Protein AF-A0AAD0S475-F1 (afdb_monomer_lite)

pLDDT: mean 84.16, std 10.78, range [46.81, 97.31]

Organism: NCBI:txid570156

Secondary structure (DSSP, 8-state):
-THHHHHHHHHHHHHHHHHHHHHHHHHHHHHHHHBPPPEEEEPPHHHHHHHHHH-EEEEEE--TT-GGG---STT---EEEEETT--TTSSEESEEE-GGGTTS-PPPEEEEEETTEEEEE-TT-BTTT--HHHHHHHHHHHHHH---S-EESSHHHHHHHHHHHHHHHTT--

Structure (mmCIF, N/CA/C/O backbone):
data_AF-A0AAD0S475-F1
#
_entry.id   AF-A0AAD0S475-F1
#
loop_
_atom_site.group_PDB
_atom_site.id
_atom_site.type_symbol
_atom_site.label_atom_id
_atom_site.label_alt_id
_atom_site.label_comp_id
_atom_site.label_asym_id
_atom_site.label_entity_id
_atom_site.label_seq_id
_atom_site.pdbx_PDB_ins_code
_atom_site.Cartn_x
_atom_site.Cartn_y
_atom_site.Cartn_z
_atom_site.occupancy
_atom_site.B_iso_or_equiv
_atom_site.auth_seq_id
_atom_site.auth_comp_id
_atom_site.auth_asym_id
_atom_site.auth_atom_id
_atom_site.pdbx_PDB_model_num
ATOM 1 N N . MET A 1 1 ? 48.452 -32.441 -26.394 1.00 52.75 1 MET A N 1
ATOM 2 C CA . MET A 1 1 ? 47.856 -31.214 -26.979 1.00 52.75 1 MET A CA 1
ATOM 3 C C . MET A 1 1 ? 46.446 -30.938 -26.428 1.00 52.75 1 MET A C 1
ATOM 5 O O . MET A 1 1 ? 46.018 -29.792 -26.460 1.00 52.75 1 MET A O 1
ATOM 9 N N . GLU A 1 2 ? 45.776 -31.931 -25.825 1.00 55.22 2 GLU A N 1
ATOM 10 C CA . GLU A 1 2 ? 44.421 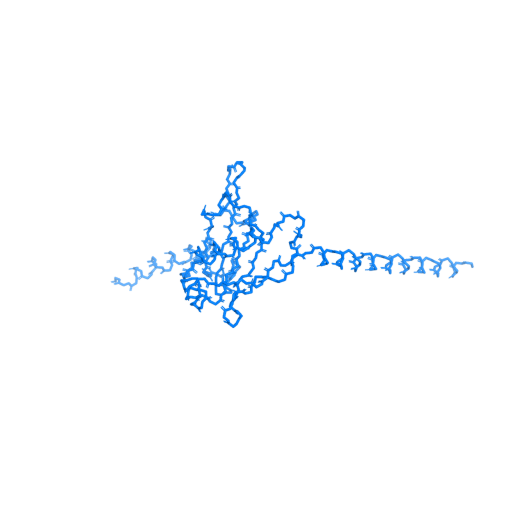-31.828 -25.240 1.00 55.22 2 GLU A CA 1
ATOM 11 C C . GLU A 1 2 ? 44.323 -30.984 -23.956 1.00 55.22 2 GLU A C 1
ATOM 13 O O . GLU A 1 2 ? 43.391 -30.195 -23.824 1.00 55.22 2 GLU A O 1
ATOM 18 N N . LEU A 1 3 ? 45.330 -31.023 -23.070 1.00 56.44 3 LEU A N 1
ATOM 19 C CA . LEU A 1 3 ? 45.338 -30.259 -21.805 1.00 56.44 3 LEU A CA 1
ATOM 20 C C . LEU A 1 3 ? 45.213 -28.729 -21.997 1.00 56.44 3 LEU A C 1
ATOM 22 O O . LEU A 1 3 ? 44.750 -28.004 -21.118 1.00 56.44 3 LEU A O 1
ATOM 26 N N . ASN A 1 4 ? 45.648 -28.224 -23.156 1.00 65.62 4 ASN A N 1
ATOM 27 C CA . ASN A 1 4 ? 45.566 -26.806 -23.513 1.00 65.62 4 ASN A CA 1
ATOM 28 C C . ASN A 1 4 ? 44.168 -26.426 -24.039 1.00 65.62 4 ASN A C 1
ATOM 30 O O . ASN A 1 4 ? 43.767 -25.271 -23.940 1.00 65.62 4 ASN A O 1
ATOM 34 N N . SER A 1 5 ? 43.421 -27.390 -24.585 1.00 68.94 5 SER A N 1
ATOM 35 C CA . SER A 1 5 ? 42.055 -27.189 -25.076 1.00 68.94 5 SER A CA 1
ATOM 36 C C . SER A 1 5 ? 41.062 -27.103 -23.916 1.00 68.94 5 SER A C 1
ATOM 38 O O . SER A 1 5 ? 40.275 -26.163 -23.848 1.00 68.94 5 SER A O 1
ATOM 40 N N . GLU A 1 6 ? 41.171 -28.008 -22.939 1.00 75.75 6 GLU A N 1
ATOM 41 C CA . GLU A 1 6 ? 40.316 -28.002 -21.743 1.00 75.75 6 GLU A CA 1
ATOM 42 C C . GLU A 1 6 ? 40.542 -26.763 -20.874 1.00 75.75 6 GLU A C 1
ATOM 44 O O . GLU A 1 6 ? 39.581 -26.122 -20.450 1.00 75.75 6 GLU A O 1
ATOM 49 N N . ARG A 1 7 ? 41.804 -26.346 -20.680 1.00 77.19 7 ARG A N 1
ATOM 50 C CA . ARG A 1 7 ? 42.105 -25.085 -19.984 1.00 77.19 7 ARG A CA 1
ATOM 51 C C . ARG A 1 7 ? 41.492 -23.884 -20.697 1.00 77.19 7 ARG A C 1
ATOM 53 O O . ARG A 1 7 ? 40.881 -23.061 -20.032 1.00 77.19 7 ARG A O 1
ATOM 60 N N . LYS A 1 8 ? 41.594 -23.791 -22.029 1.00 80.62 8 LYS A N 1
ATOM 61 C CA . LYS A 1 8 ? 40.969 -22.701 -22.800 1.00 80.62 8 LYS A CA 1
ATOM 62 C C . LYS A 1 8 ? 39.446 -22.699 -22.672 1.00 80.62 8 LYS A C 1
ATOM 64 O O . LYS A 1 8 ? 38.869 -21.625 -22.531 1.00 80.62 8 LYS A O 1
ATOM 69 N N . LEU A 1 9 ? 38.815 -23.874 -22.686 1.00 83.31 9 LEU A N 1
ATOM 70 C CA . LEU A 1 9 ? 37.369 -24.020 -22.521 1.00 83.31 9 LEU A CA 1
ATOM 71 C C . LEU A 1 9 ? 36.910 -23.553 -21.133 1.00 83.31 9 LEU A C 1
ATOM 73 O O . LEU A 1 9 ? 35.957 -22.784 -21.032 1.00 83.31 9 LEU A O 1
ATOM 77 N N . ILE A 1 10 ? 37.620 -23.955 -20.074 1.00 85.06 10 ILE A N 1
ATOM 78 C CA . ILE A 1 10 ? 37.334 -23.527 -18.698 1.00 85.06 10 ILE A CA 1
ATOM 79 C C . ILE A 1 10 ? 37.503 -22.011 -18.564 1.00 85.06 10 ILE A C 1
ATOM 81 O O . ILE A 1 10 ? 36.635 -21.362 -17.988 1.00 85.06 10 ILE A O 1
ATOM 85 N N . THR A 1 11 ? 38.561 -21.422 -19.132 1.00 84.69 11 THR A N 1
ATOM 86 C CA . THR A 1 11 ? 38.767 -19.964 -19.096 1.00 84.69 11 THR A CA 1
ATOM 87 C C . THR A 1 11 ? 37.677 -19.206 -19.857 1.00 84.69 11 THR A C 1
ATOM 89 O O . THR A 1 11 ? 37.246 -18.148 -19.415 1.00 84.69 11 THR A O 1
ATOM 92 N N . LEU A 1 12 ? 37.196 -19.737 -20.985 1.00 86.25 12 LEU A N 1
ATOM 93 C CA . LEU A 1 12 ? 36.075 -19.156 -21.734 1.00 86.25 12 LEU A CA 1
ATOM 94 C C . LEU A 1 12 ? 34.761 -19.226 -20.945 1.00 86.25 12 LEU A C 1
ATOM 96 O O . LEU A 1 12 ? 34.032 -18.238 -20.883 1.00 86.25 12 LEU A O 1
ATOM 100 N N . LEU A 1 13 ? 34.480 -20.365 -20.306 1.00 87.06 13 LEU A N 1
ATOM 101 C CA . LEU A 1 13 ? 33.292 -20.555 -19.470 1.00 87.06 13 LEU A CA 1
ATOM 102 C C . LEU A 1 13 ? 33.301 -19.644 -18.240 1.00 87.06 13 LEU A C 1
ATOM 104 O O . LEU A 1 13 ? 32.274 -19.052 -17.911 1.00 87.06 13 LEU A O 1
ATOM 108 N N . THR A 1 14 ? 34.449 -19.483 -17.578 1.00 85.69 14 THR A N 1
ATOM 109 C CA . THR A 1 14 ? 34.566 -18.563 -16.439 1.00 85.69 14 THR A CA 1
ATOM 110 C C . THR A 1 14 ? 34.420 -17.109 -16.875 1.00 85.69 14 THR A C 1
ATOM 112 O O . THR A 1 14 ? 33.717 -16.357 -16.205 1.00 85.69 14 THR A O 1
ATOM 115 N N . LEU A 1 15 ? 34.978 -16.712 -18.025 1.00 88.81 15 LEU A N 1
ATOM 116 C CA . LEU A 1 15 ? 34.784 -15.365 -18.574 1.00 88.81 15 LEU A CA 1
ATOM 117 C C . LEU A 1 15 ? 33.303 -15.085 -18.894 1.00 88.81 15 LEU A C 1
ATOM 119 O O . LEU A 1 15 ? 32.792 -14.002 -18.603 1.00 88.81 15 LEU A O 1
ATOM 123 N N . LEU A 1 16 ? 32.596 -16.071 -19.454 1.00 89.38 16 LEU A N 1
ATOM 124 C CA . LEU A 1 16 ? 31.163 -15.981 -19.744 1.00 89.38 16 LEU A CA 1
ATOM 125 C C . LEU A 1 16 ? 30.334 -15.825 -18.456 1.00 89.38 16 LEU A C 1
ATOM 127 O O . LEU A 1 16 ? 29.459 -14.968 -18.371 1.00 89.38 16 LEU A O 1
ATOM 131 N N . LEU A 1 17 ? 30.635 -16.612 -17.421 1.00 88.19 17 LEU A N 1
ATOM 132 C CA . LEU A 1 17 ? 29.965 -16.514 -16.120 1.00 88.19 17 LEU A CA 1
ATOM 133 C C . LEU A 1 17 ? 30.196 -15.157 -15.450 1.00 88.19 17 LEU A C 1
ATOM 135 O O . LEU A 1 17 ? 29.255 -14.555 -14.933 1.00 88.19 17 LEU A O 1
ATOM 139 N N . VAL A 1 18 ? 31.430 -14.649 -15.490 1.00 88.31 18 VAL A N 1
ATOM 140 C CA . VAL A 1 18 ? 31.771 -13.338 -14.922 1.00 88.31 18 VAL A CA 1
ATOM 141 C C . VAL A 1 18 ? 31.052 -12.218 -15.673 1.00 88.31 18 VAL A C 1
ATOM 143 O O . VAL A 1 18 ? 30.484 -11.331 -15.042 1.00 88.31 18 VAL A O 1
ATOM 146 N N . THR A 1 19 ? 31.012 -12.263 -17.005 1.00 86.38 19 THR A N 1
ATOM 147 C CA . THR A 1 19 ? 30.302 -11.247 -17.802 1.00 86.38 19 THR A CA 1
ATOM 148 C C . THR A 1 19 ? 28.792 -11.262 -17.556 1.00 86.38 19 THR A C 1
ATOM 150 O O . THR A 1 19 ? 28.204 -10.192 -17.402 1.00 86.38 19 THR A O 1
ATOM 153 N N . LEU A 1 20 ? 28.172 -12.440 -17.419 1.00 86.75 20 LEU A N 1
ATOM 154 C CA . LEU A 1 20 ? 26.759 -12.577 -17.041 1.00 86.75 20 LEU A CA 1
ATOM 155 C C . LEU A 1 20 ? 26.468 -11.999 -15.648 1.00 86.75 20 LEU A C 1
ATOM 157 O O . LEU A 1 20 ? 25.492 -11.268 -15.479 1.00 86.75 20 LEU A O 1
ATOM 161 N N . LEU A 1 21 ? 27.329 -12.272 -14.664 1.00 87.38 21 LEU A N 1
ATOM 162 C CA . LEU A 1 21 ? 27.217 -11.709 -13.314 1.00 87.38 21 LEU A CA 1
ATOM 163 C C . LEU A 1 21 ? 27.313 -10.181 -13.326 1.00 87.38 21 LEU A C 1
ATOM 165 O O . LEU A 1 21 ? 26.473 -9.504 -12.736 1.00 87.38 21 LEU A O 1
ATOM 169 N N . VAL A 1 22 ? 28.304 -9.630 -14.029 1.00 85.50 22 VAL A N 1
ATOM 170 C CA . VAL A 1 22 ? 28.499 -8.177 -14.128 1.00 85.50 22 VAL A CA 1
ATOM 171 C C . VAL A 1 22 ? 27.319 -7.513 -14.840 1.00 85.50 22 VAL A C 1
ATOM 173 O O . VAL A 1 22 ? 26.823 -6.494 -14.363 1.00 85.50 22 VAL A O 1
ATOM 176 N N . ALA A 1 23 ? 26.816 -8.099 -15.930 1.00 79.88 23 ALA A N 1
ATOM 177 C CA . ALA A 1 23 ? 25.633 -7.597 -16.628 1.00 79.88 23 ALA A CA 1
ATOM 178 C C . ALA A 1 23 ? 24.384 -7.610 -15.729 1.00 79.88 23 ALA A C 1
ATOM 180 O O . ALA A 1 23 ? 23.636 -6.632 -15.707 1.00 79.88 23 ALA A O 1
ATOM 181 N N . GLY A 1 24 ? 24.195 -8.672 -14.939 1.00 76.44 24 GLY A N 1
ATOM 182 C CA . GLY A 1 24 ? 23.111 -8.766 -13.960 1.00 76.44 24 GLY A CA 1
ATOM 183 C C . GLY A 1 24 ? 23.181 -7.673 -12.890 1.00 76.44 24 GLY A C 1
ATOM 184 O O . GLY A 1 24 ? 22.178 -7.016 -12.613 1.00 76.44 24 GLY A O 1
ATOM 185 N N . ILE A 1 25 ? 24.370 -7.416 -12.337 1.00 79.69 25 ILE A N 1
ATOM 186 C CA . ILE A 1 25 ? 24.581 -6.357 -11.336 1.00 79.69 25 ILE A CA 1
ATOM 187 C C . ILE A 1 25 ? 24.320 -4.975 -11.946 1.00 79.69 25 ILE A C 1
ATOM 189 O O . ILE A 1 25 ? 23.623 -4.161 -11.341 1.00 79.69 25 ILE A O 1
ATOM 193 N N . LEU A 1 26 ? 24.831 -4.704 -13.150 1.00 74.94 26 LEU A N 1
ATOM 194 C CA . LEU A 1 26 ? 24.631 -3.419 -13.827 1.00 74.94 26 LEU A CA 1
ATOM 195 C C . LEU A 1 26 ? 23.152 -3.155 -14.138 1.00 74.94 26 LEU A C 1
ATOM 197 O O . LEU A 1 26 ? 22.678 -2.043 -13.903 1.00 74.94 26 LEU A O 1
ATOM 201 N N . ALA A 1 27 ? 22.413 -4.168 -14.598 1.00 71.19 27 ALA A N 1
ATOM 202 C CA . ALA A 1 27 ? 20.974 -4.063 -14.835 1.00 71.19 27 ALA A CA 1
ATOM 203 C C . ALA A 1 27 ? 20.190 -3.830 -13.534 1.00 71.19 27 ALA A C 1
ATOM 205 O O . ALA A 1 27 ? 19.231 -3.057 -13.505 1.00 71.19 27 ALA A O 1
ATOM 206 N N . TRP A 1 28 ? 20.595 -4.462 -12.432 1.00 70.62 28 TRP A N 1
ATOM 207 C CA . TRP A 1 28 ? 19.968 -4.242 -11.130 1.00 70.62 28 TRP A CA 1
ATOM 208 C C . TRP A 1 28 ? 20.202 -2.811 -10.621 1.00 70.62 28 TRP A C 1
ATOM 210 O O . TRP A 1 28 ? 19.258 -2.124 -10.230 1.00 70.62 28 TRP A O 1
ATOM 220 N N . VAL A 1 29 ? 21.439 -2.312 -10.723 1.00 73.75 29 VAL A N 1
ATOM 221 C CA . VAL A 1 29 ? 21.801 -0.939 -10.337 1.00 73.75 29 VAL A CA 1
ATOM 222 C C . VAL A 1 29 ? 21.089 0.103 -11.203 1.00 73.75 29 VAL A C 1
ATOM 224 O O . VAL A 1 29 ? 20.648 1.128 -10.677 1.00 73.75 29 VAL A O 1
ATOM 227 N N . SER A 1 30 ? 20.948 -0.130 -12.513 1.00 69.94 30 SER A N 1
ATOM 228 C CA . SER A 1 30 ? 20.244 0.812 -13.391 1.00 69.94 30 SER A CA 1
ATOM 229 C C . SER A 1 30 ? 18.760 0.902 -13.046 1.00 69.94 30 SER A C 1
ATOM 231 O O . SER A 1 30 ? 18.225 2.006 -12.978 1.00 69.94 30 SER A O 1
ATOM 233 N N . ASN A 1 31 ? 18.113 -0.234 -12.766 1.00 69.69 31 ASN A N 1
ATOM 234 C CA . ASN A 1 31 ? 16.713 -0.264 -12.342 1.00 69.69 31 ASN A CA 1
ATOM 235 C C . ASN A 1 31 ? 16.511 0.456 -11.005 1.00 69.69 31 ASN A C 1
ATOM 237 O O . ASN A 1 31 ? 15.579 1.240 -10.876 1.00 69.69 31 ASN A O 1
ATOM 241 N N . TYR A 1 32 ? 17.420 0.267 -10.048 1.00 72.56 32 TYR A N 1
ATOM 242 C CA . TYR A 1 32 ? 17.340 0.950 -8.758 1.00 72.56 32 TYR A CA 1
ATOM 243 C C . TYR A 1 32 ? 17.574 2.467 -8.862 1.00 72.56 32 TYR A C 1
ATOM 245 O O . TYR A 1 32 ? 16.936 3.253 -8.175 1.00 72.56 32 TYR A O 1
ATOM 253 N N . ARG A 1 33 ? 18.468 2.932 -9.749 1.00 72.88 33 ARG A N 1
ATOM 254 C CA . ARG A 1 33 ? 18.628 4.381 -9.994 1.00 72.88 33 ARG A CA 1
ATOM 255 C C . ARG A 1 33 ? 17.416 4.999 -10.695 1.00 72.88 33 ARG A C 1
ATOM 257 O O . ARG A 1 33 ? 17.134 6.181 -10.485 1.00 72.88 33 ARG A O 1
ATOM 264 N N . GLY A 1 34 ? 16.747 4.220 -11.542 1.00 76.69 34 GLY A N 1
ATOM 265 C CA . GLY A 1 34 ? 15.533 4.622 -12.248 1.00 76.69 34 GLY A CA 1
ATOM 266 C C . GLY A 1 34 ? 14.279 4.622 -11.374 1.00 76.69 34 GLY A C 1
ATOM 267 O O . GLY A 1 34 ? 13.313 5.306 -11.719 1.00 76.69 34 GLY A O 1
ATOM 268 N N . SER A 1 35 ? 14.291 3.926 -10.232 1.00 82.38 35 SER A N 1
ATOM 269 C CA . SER A 1 35 ? 13.108 3.770 -9.391 1.00 82.38 35 SER A CA 1
ATOM 270 C C . SER A 1 35 ? 12.798 4.998 -8.539 1.00 82.38 35 SER A C 1
ATOM 272 O O . SER A 1 35 ? 13.682 5.777 -8.175 1.00 82.38 35 SER A O 1
ATOM 274 N N . ILE A 1 36 ? 11.516 5.200 -8.242 1.00 83.31 36 ILE A N 1
ATOM 275 C CA . ILE A 1 36 ? 11.011 6.283 -7.395 1.00 83.31 36 ILE A CA 1
ATOM 276 C C . ILE A 1 36 ? 11.680 6.171 -6.014 1.00 83.31 36 ILE A C 1
ATOM 278 O O . ILE A 1 36 ? 11.626 5.094 -5.419 1.00 83.31 36 ILE A O 1
ATOM 282 N N . PRO A 1 37 ? 12.346 7.237 -5.519 1.00 85.88 37 PRO A N 1
ATOM 283 C CA . PRO A 1 37 ? 12.943 7.198 -4.191 1.00 85.88 37 PRO A CA 1
ATOM 284 C C . PRO A 1 37 ? 11.836 7.168 -3.137 1.00 85.88 37 PRO A C 1
ATOM 286 O O . PRO A 1 37 ? 10.680 7.467 -3.440 1.00 85.88 37 PRO A O 1
ATOM 289 N N . ASP A 1 38 ? 12.195 6.889 -1.891 1.00 90.88 38 ASP A N 1
ATOM 290 C CA . ASP A 1 38 ? 11.243 7.046 -0.800 1.00 90.88 38 ASP A CA 1
ATOM 291 C C . ASP A 1 38 ? 10.783 8.509 -0.708 1.00 90.88 38 ASP A C 1
ATOM 293 O O . ASP A 1 38 ? 11.580 9.446 -0.834 1.00 90.88 38 ASP A O 1
ATOM 297 N N . ILE A 1 39 ? 9.474 8.700 -0.552 1.00 92.44 39 ILE A N 1
ATOM 298 C CA . ILE A 1 39 ? 8.838 10.019 -0.547 1.00 92.44 39 ILE A CA 1
ATOM 299 C C . ILE A 1 39 ? 8.243 10.280 0.825 1.00 92.44 39 ILE A C 1
ATOM 301 O O . ILE A 1 39 ? 7.456 9.486 1.337 1.00 92.44 39 ILE A O 1
ATOM 305 N N . GLU A 1 40 ? 8.554 11.449 1.367 1.00 94.44 40 GLU A N 1
ATOM 306 C CA . GLU A 1 40 ? 7.886 11.985 2.541 1.00 94.44 40 GLU A CA 1
ATOM 307 C C . GLU A 1 40 ? 6.631 12.775 2.146 1.00 94.44 40 GLU A C 1
ATOM 309 O O . GLU A 1 40 ? 6.602 13.541 1.173 1.00 94.44 40 GLU A O 1
ATOM 314 N N . MET A 1 41 ? 5.564 12.573 2.912 1.00 94.81 41 MET A N 1
ATOM 315 C CA . MET A 1 41 ? 4.256 13.168 2.683 1.00 94.81 41 MET A CA 1
ATOM 316 C C . MET A 1 41 ? 3.666 13.693 3.990 1.00 94.81 41 MET A C 1
ATOM 318 O O . MET A 1 41 ? 3.534 12.959 4.969 1.00 94.81 41 MET A O 1
ATOM 322 N N . SER A 1 42 ? 3.235 14.955 3.981 1.00 94.62 42 SER A N 1
ATOM 323 C CA . SER A 1 42 ? 2.407 15.504 5.055 1.00 94.62 42 SER A CA 1
ATOM 324 C C . SER A 1 42 ? 1.055 14.799 5.094 1.00 94.62 42 SER A C 1
ATOM 326 O O . SER A 1 42 ? 0.402 14.649 4.062 1.00 94.62 42 SER A O 1
ATOM 328 N N . LEU A 1 43 ? 0.629 14.406 6.290 1.00 92.94 43 LEU A N 1
ATOM 329 C CA . LEU A 1 43 ? -0.658 13.760 6.519 1.00 92.94 43 LEU A CA 1
ATOM 330 C C . LEU A 1 43 ? -1.680 14.775 7.018 1.00 92.94 43 LEU A C 1
ATOM 332 O O . LEU A 1 43 ? -1.379 15.623 7.860 1.00 92.94 43 LEU A O 1
ATOM 336 N N . THR A 1 44 ? -2.919 14.654 6.553 1.00 94.62 44 THR A N 1
ATOM 337 C CA . THR A 1 44 ? -4.044 15.294 7.241 1.00 94.62 44 THR A CA 1
ATOM 338 C C . THR A 1 44 ? -4.259 14.641 8.615 1.00 94.62 44 THR A C 1
ATOM 340 O O . THR A 1 44 ? -3.875 13.484 8.809 1.00 94.62 44 THR A O 1
ATOM 343 N N . PRO A 1 45 ? -4.917 15.316 9.579 1.00 94.31 45 PRO A N 1
ATOM 344 C CA . PRO A 1 45 ? -5.190 14.724 10.891 1.00 94.31 45 PRO A CA 1
ATOM 345 C C . PRO A 1 45 ? -5.925 13.377 10.810 1.00 94.31 45 PRO A C 1
ATOM 347 O O . PRO A 1 45 ? -5.569 12.440 11.517 1.00 94.31 45 PRO A O 1
ATOM 350 N N . VAL A 1 46 ? -6.886 13.260 9.886 1.00 94.81 46 VAL A N 1
ATOM 351 C CA . VAL A 1 46 ? -7.670 12.033 9.664 1.00 94.81 46 VAL A CA 1
ATOM 352 C C . VAL A 1 46 ? -6.802 10.902 9.106 1.00 94.81 46 VAL A C 1
ATOM 354 O O . VAL A 1 46 ? -6.916 9.756 9.536 1.00 94.81 46 VAL A O 1
ATOM 357 N N . GLU A 1 47 ? -5.916 11.199 8.153 1.00 95.19 47 GLU A N 1
ATOM 358 C CA . GLU A 1 47 ? -4.991 10.194 7.620 1.00 95.19 47 GLU A CA 1
ATOM 359 C C . GLU A 1 47 ? -3.962 9.774 8.664 1.00 95.19 47 GLU A C 1
ATOM 361 O O . GLU A 1 47 ? -3.646 8.591 8.749 1.00 95.19 47 GLU A O 1
ATOM 366 N N . LYS A 1 48 ? -3.471 10.717 9.477 1.00 94.69 48 LYS A N 1
ATOM 367 C CA . LYS A 1 48 ? -2.533 10.436 10.565 1.00 94.69 48 LYS A CA 1
ATOM 368 C C . LYS A 1 48 ? -3.156 9.513 11.601 1.00 94.69 48 LYS A C 1
ATOM 370 O O . LYS A 1 48 ? -2.537 8.513 11.953 1.00 94.69 48 LYS A O 1
ATOM 375 N N . GLU A 1 49 ? -4.366 9.815 12.060 1.00 94.88 49 GLU A N 1
ATOM 376 C CA . GLU A 1 49 ? -5.103 8.970 13.002 1.00 94.88 49 GLU A CA 1
ATOM 377 C C . GLU A 1 49 ? -5.281 7.557 12.438 1.00 94.88 49 GLU A C 1
ATOM 379 O O . GLU A 1 49 ? -4.849 6.578 13.049 1.00 94.88 49 GLU A O 1
ATOM 384 N N . LYS A 1 50 ? -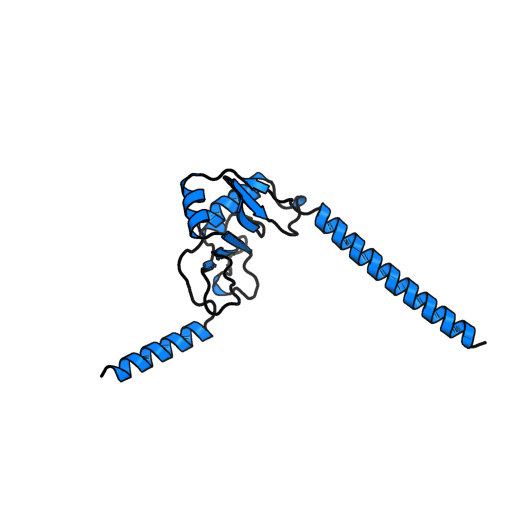5.807 7.454 11.213 1.00 94.75 50 LYS A N 1
ATOM 385 C CA . LYS A 1 50 ? -6.040 6.164 10.567 1.00 94.75 50 LYS A CA 1
ATOM 386 C C . LYS A 1 50 ? -4.751 5.375 10.342 1.00 94.75 50 LYS A C 1
ATOM 388 O O . LYS A 1 50 ? -4.720 4.175 10.604 1.00 94.75 50 LYS A O 1
ATOM 393 N N . LEU A 1 51 ? -3.693 6.019 9.848 1.00 94.75 51 LEU A N 1
ATOM 394 C CA . LEU A 1 51 ? -2.410 5.364 9.601 1.00 94.75 51 LEU A CA 1
ATOM 395 C C . LEU A 1 51 ? -1.736 4.942 10.912 1.00 94.75 51 LEU A C 1
ATOM 397 O O . LEU A 1 51 ? -1.094 3.898 10.940 1.00 94.75 51 LEU A O 1
ATOM 401 N N . SER A 1 52 ? -1.935 5.693 11.999 1.00 93.62 52 SER A N 1
ATOM 402 C CA . SER A 1 52 ? -1.464 5.322 13.340 1.00 93.62 52 SER A CA 1
ATOM 403 C C . SER A 1 52 ? -2.205 4.098 13.885 1.00 93.62 52 SER A C 1
ATOM 405 O O . SER A 1 52 ? -1.577 3.220 14.469 1.00 93.62 52 SER A O 1
ATOM 407 N N . GLU A 1 53 ? -3.517 3.993 13.648 1.00 93.69 53 GLU A N 1
ATOM 408 C CA . GLU A 1 53 ? -4.320 2.827 14.042 1.00 93.69 53 GLU A CA 1
ATOM 409 C C . GLU A 1 53 ? -3.892 1.560 13.286 1.00 93.69 53 GLU A C 1
ATOM 411 O O . GLU A 1 53 ? -3.726 0.487 13.871 1.00 93.69 53 GLU A O 1
ATOM 416 N N . ILE A 1 54 ? -3.711 1.664 11.965 1.00 94.19 54 ILE A N 1
ATOM 417 C CA . ILE A 1 54 ? -3.391 0.500 11.131 1.00 94.19 54 ILE A CA 1
ATOM 418 C C . ILE A 1 54 ? -1.888 0.221 11.037 1.00 94.19 54 ILE A C 1
ATOM 420 O O . ILE A 1 54 ? -1.525 -0.862 10.587 1.00 94.19 54 ILE A O 1
ATOM 424 N N . GLY A 1 55 ? -1.023 1.161 11.417 1.00 93.50 55 GLY A N 1
ATOM 425 C CA . GLY A 1 55 ? 0.442 1.112 11.336 1.00 93.50 55 GLY A CA 1
ATOM 426 C C . GLY A 1 55 ? 1.012 1.286 9.923 1.00 93.50 55 GLY A C 1
ATOM 427 O O . GLY A 1 55 ? 1.908 2.099 9.696 1.00 93.50 55 GLY A O 1
ATOM 428 N N . SER A 1 56 ? 0.510 0.518 8.956 1.00 96.38 56 SER A N 1
ATOM 429 C CA . SER A 1 56 ? 0.928 0.600 7.554 1.00 96.38 56 SER A CA 1
ATOM 430 C C . SER A 1 56 ? -0.186 0.196 6.595 1.00 96.38 56 SER A C 1
ATOM 432 O O . SER A 1 56 ? -1.109 -0.538 6.961 1.00 96.38 56 SER A O 1
ATOM 434 N N . VAL A 1 57 ? -0.068 0.639 5.345 1.00 97.00 57 VAL A N 1
ATOM 435 C CA . VAL A 1 57 ? -0.888 0.181 4.221 1.00 97.00 57 VAL A CA 1
ATOM 436 C C . VAL A 1 57 ? 0.003 -0.182 3.038 1.00 97.00 57 VAL A C 1
ATOM 438 O O . VAL A 1 57 ? 0.981 0.501 2.750 1.00 97.00 57 VAL A O 1
ATOM 441 N N . LYS A 1 58 ? -0.326 -1.270 2.348 1.00 96.19 58 LYS A N 1
ATOM 442 C CA . LYS A 1 58 ? 0.273 -1.669 1.076 1.00 96.19 58 LYS A CA 1
ATOM 443 C C . LYS A 1 58 ? -0.801 -1.625 0.001 1.00 96.19 58 LYS A C 1
ATOM 445 O O . LYS A 1 58 ? -1.872 -2.205 0.176 1.00 96.19 58 LYS A O 1
ATOM 450 N N . LEU A 1 59 ? -0.493 -0.963 -1.103 1.00 94.25 59 LEU A N 1
ATOM 451 C CA . LEU A 1 59 ? -1.298 -0.945 -2.312 1.00 94.25 59 LEU A CA 1
ATOM 452 C C . LEU A 1 59 ? -0.552 -1.717 -3.393 1.00 94.25 59 LEU A C 1
ATOM 454 O O . LEU A 1 59 ? 0.601 -1.408 -3.691 1.00 94.25 59 LEU A O 1
ATOM 458 N N . LYS A 1 60 ? -1.211 -2.710 -3.984 1.00 92.06 60 LYS A N 1
ATOM 459 C CA . LYS A 1 60 ? -0.669 -3.492 -5.096 1.00 92.06 60 LYS A CA 1
ATOM 460 C C . LYS A 1 60 ? -1.680 -3.594 -6.218 1.00 92.06 60 LYS A C 1
ATOM 462 O O . LYS A 1 60 ? -2.880 -3.692 -5.951 1.00 92.06 60 LYS A O 1
ATOM 467 N N . ARG A 1 61 ? -1.214 -3.617 -7.468 1.00 89.06 61 ARG A N 1
ATOM 468 C CA . ARG A 1 61 ? -2.089 -3.993 -8.585 1.00 89.06 61 ARG A CA 1
ATOM 469 C C . ARG A 1 61 ? -2.545 -5.436 -8.383 1.00 89.06 61 ARG A C 1
ATOM 471 O O . ARG A 1 61 ? -1.768 -6.286 -7.956 1.00 89.06 61 ARG A O 1
ATOM 478 N N . ALA A 1 62 ? -3.815 -5.704 -8.655 1.00 86.44 62 ALA A N 1
ATOM 479 C CA . ALA A 1 62 ? -4.359 -7.047 -8.571 1.00 86.44 62 ALA A CA 1
ATOM 480 C C . ALA A 1 62 ? -3.711 -7.908 -9.658 1.00 86.44 62 ALA A C 1
ATOM 482 O O . ALA A 1 62 ? -3.802 -7.602 -10.851 1.00 86.44 62 ALA A O 1
ATOM 483 N N . GLY A 1 63 ? -3.041 -8.973 -9.231 1.00 75.31 63 GLY A N 1
ATOM 484 C CA . GLY A 1 63 ? -2.420 -9.923 -10.137 1.00 75.31 63 GLY A CA 1
ATOM 485 C C . GLY A 1 63 ? -3.421 -10.934 -10.688 1.00 75.31 63 GLY A C 1
ATOM 486 O O . GLY A 1 63 ? -4.603 -10.952 -10.345 1.00 75.31 63 GLY A O 1
ATOM 487 N N . PHE A 1 64 ? -2.920 -11.857 -11.509 1.00 66.12 64 PHE A N 1
ATOM 488 C CA . PHE A 1 64 ? -3.714 -12.974 -12.031 1.00 66.12 64 PHE A CA 1
ATOM 489 C C . PHE A 1 64 ? -4.357 -13.828 -10.922 1.00 66.12 64 PHE A C 1
ATOM 491 O O . PHE A 1 64 ? -5.467 -14.323 -11.095 1.00 66.12 64 PHE A O 1
ATOM 498 N N . PHE A 1 65 ? -3.676 -13.965 -9.781 1.00 65.12 65 PHE A N 1
ATOM 499 C CA . PHE A 1 65 ? -4.132 -14.753 -8.634 1.00 65.12 65 PHE A CA 1
ATOM 500 C C . PHE A 1 65 ? -5.099 -14.000 -7.702 1.00 65.12 65 PHE A C 1
ATOM 502 O O . PHE A 1 65 ? -5.673 -14.608 -6.804 1.00 65.12 65 PHE A O 1
ATOM 509 N N . ASP A 1 66 ? -5.338 -12.705 -7.933 1.00 72.69 66 ASP A N 1
ATOM 510 C CA . ASP A 1 66 ? -6.276 -11.884 -7.160 1.00 72.69 66 ASP A CA 1
ATOM 511 C C . ASP A 1 66 ? -7.643 -11.807 -7.851 1.00 72.69 66 ASP A C 1
ATOM 513 O O . ASP A 1 66 ? -8.139 -10.724 -8.168 1.00 72.69 66 ASP A O 1
ATOM 517 N N . LEU A 1 67 ? -8.248 -12.973 -8.104 1.00 67.06 67 LEU A N 1
ATOM 518 C CA . LEU A 1 67 ? -9.495 -13.100 -8.871 1.00 67.06 67 LEU A CA 1
ATOM 519 C C . LEU A 1 67 ? -10.621 -12.205 -8.332 1.00 67.06 67 LEU A C 1
ATOM 521 O O . LEU A 1 67 ? -11.328 -11.590 -9.125 1.00 67.06 67 LEU A O 1
ATOM 525 N N . ASP A 1 68 ? -10.731 -12.072 -7.008 1.00 78.00 68 ASP A N 1
ATOM 526 C CA . ASP A 1 68 ? -11.765 -11.258 -6.353 1.00 78.00 68 ASP A CA 1
ATOM 527 C C . ASP A 1 68 ? -11.634 -9.758 -6.644 1.00 78.00 68 ASP A C 1
ATOM 529 O O . ASP A 1 68 ? -12.612 -9.018 -6.559 1.00 78.00 68 ASP A O 1
ATOM 533 N N . CYS A 1 69 ? -10.424 -9.294 -6.966 1.00 83.00 69 CYS A N 1
ATOM 534 C CA . CYS A 1 69 ? -10.159 -7.883 -7.227 1.00 83.00 69 CYS A CA 1
ATOM 535 C C . CYS A 1 69 ? -10.035 -7.558 -8.708 1.00 83.00 69 CYS A C 1
ATOM 537 O O . CYS A 1 69 ? -9.930 -6.379 -9.047 1.00 83.00 69 CYS A O 1
ATOM 539 N N . LYS A 1 70 ? -10.042 -8.562 -9.586 1.00 79.19 70 LYS A N 1
ATOM 540 C CA . LYS A 1 70 ? -9.831 -8.391 -11.021 1.00 79.19 70 LYS A CA 1
ATOM 541 C C . LYS A 1 70 ? -11.039 -7.717 -11.683 1.00 79.19 70 LYS A C 1
ATOM 543 O O . LYS A 1 70 ? -12.167 -8.174 -11.534 1.00 79.19 70 LYS A O 1
ATOM 548 N N . SER A 1 71 ? -10.793 -6.644 -12.431 1.00 74.44 71 SER A N 1
ATOM 549 C CA . SER A 1 71 ? -11.769 -6.005 -13.308 1.00 74.44 71 SER A CA 1
ATOM 550 C C . SER A 1 71 ? -11.664 -6.631 -14.692 1.00 74.44 71 SER A C 1
ATOM 552 O O . SER A 1 71 ? -10.572 -6.922 -15.184 1.00 74.44 71 SER A O 1
ATOM 554 N N . TYR A 1 72 ? -12.822 -6.868 -15.300 1.00 71.88 72 TYR A N 1
ATOM 555 C CA . TYR A 1 72 ? -12.951 -7.419 -16.649 1.00 71.88 72 TYR A CA 1
ATOM 556 C C . TYR A 1 72 ? -13.245 -6.328 -17.688 1.00 71.88 72 TYR A C 1
ATOM 558 O O . TYR A 1 72 ? -13.359 -6.624 -18.876 1.00 71.88 72 TYR A O 1
ATOM 566 N N . THR A 1 73 ? -13.354 -5.071 -17.251 1.00 75.19 73 THR A N 1
ATOM 567 C CA . THR A 1 73 ? -13.591 -3.921 -18.124 1.00 75.19 73 THR A CA 1
ATOM 568 C C . THR A 1 73 ? -12.262 -3.377 -18.638 1.00 75.19 73 THR A C 1
ATOM 570 O O . THR A 1 73 ? -11.326 -3.160 -17.868 1.00 75.19 73 THR A O 1
ATOM 573 N N . ALA A 1 74 ? -12.173 -3.122 -19.946 1.00 68.56 74 ALA A N 1
ATOM 574 C CA . ALA A 1 74 ? -11.010 -2.461 -20.529 1.00 68.56 74 ALA A CA 1
ATOM 575 C C . ALA A 1 74 ? -10.804 -1.073 -19.894 1.00 68.56 74 ALA A C 1
ATOM 577 O O . ALA A 1 74 ? -11.768 -0.339 -19.686 1.00 68.56 74 ALA A O 1
ATOM 578 N N . HIS A 1 75 ? -9.546 -0.714 -19.623 1.00 67.19 75 HIS A N 1
ATOM 579 C CA . HIS A 1 75 ? -9.129 0.559 -19.010 1.00 67.19 75 HIS A CA 1
ATOM 580 C C . HIS A 1 75 ? -9.453 0.745 -17.516 1.00 67.19 75 HIS A C 1
ATOM 582 O O . HIS A 1 75 ? -9.202 1.825 -16.985 1.00 67.19 75 HIS A O 1
ATOM 588 N N . GLU A 1 76 ? -9.952 -0.279 -16.818 1.00 80.00 76 GLU A N 1
ATOM 589 C CA . GLU A 1 76 ? -10.054 -0.253 -15.356 1.00 80.00 76 GLU A CA 1
ATOM 590 C C . GLU A 1 76 ? -8.840 -0.918 -14.705 1.00 80.00 76 GLU A C 1
ATOM 592 O O . GLU A 1 76 ? -8.407 -2.005 -15.093 1.00 80.00 76 GLU A O 1
ATOM 597 N N . PHE A 1 77 ? -8.308 -0.268 -13.674 1.00 80.94 77 PHE A N 1
ATOM 598 C CA . PHE A 1 77 ? -7.269 -0.839 -12.836 1.00 80.94 77 PHE A CA 1
ATOM 599 C C . PHE A 1 77 ? -7.876 -1.579 -11.654 1.00 80.94 77 PHE A C 1
ATOM 601 O O . PHE A 1 77 ? -8.851 -1.155 -11.035 1.00 80.94 77 PHE A O 1
ATOM 608 N N . SER A 1 78 ? -7.245 -2.685 -11.302 1.00 86.69 78 SER A N 1
ATOM 609 C CA . SER A 1 78 ? -7.619 -3.471 -10.142 1.00 86.69 78 SER A CA 1
ATOM 610 C C . SER A 1 78 ? -6.528 -3.402 -9.105 1.00 86.69 78 SER A C 1
ATOM 612 O O . SER A 1 78 ? -5.354 -3.547 -9.435 1.00 86.69 78 SER A O 1
ATOM 614 N N . TYR A 1 79 ? -6.923 -3.224 -7.849 1.00 91.06 79 TYR A N 1
ATOM 615 C CA . TYR A 1 79 ? -5.996 -3.099 -6.735 1.00 91.06 79 TYR A CA 1
ATOM 616 C C . TYR A 1 79 ? -6.392 -4.002 -5.580 1.00 91.06 79 TYR A C 1
ATOM 618 O O . TYR A 1 79 ? -7.576 -4.124 -5.253 1.00 91.06 79 TYR A O 1
ATOM 626 N N . SER A 1 80 ? -5.382 -4.569 -4.929 1.00 91.88 80 SER A N 1
ATOM 627 C CA . SER A 1 80 ? -5.491 -5.126 -3.590 1.00 91.88 80 SER A CA 1
ATOM 628 C C . SER A 1 80 ? -4.853 -4.166 -2.587 1.00 91.88 80 SER A C 1
ATOM 630 O O . SER A 1 80 ? -3.787 -3.591 -2.822 1.00 91.88 80 SER A O 1
ATOM 632 N N . ILE A 1 81 ? -5.539 -3.971 -1.466 1.00 94.00 81 ILE A N 1
ATOM 633 C CA . ILE A 1 81 ? -5.082 -3.133 -0.362 1.00 94.00 81 ILE A CA 1
ATOM 634 C C . ILE A 1 81 ? -4.939 -4.037 0.854 1.00 94.00 81 ILE A C 1
ATOM 636 O O . ILE A 1 81 ? -5.898 -4.727 1.207 1.00 94.00 81 ILE A O 1
ATOM 640 N N . THR A 1 82 ? -3.776 -4.027 1.504 1.00 94.62 82 THR A N 1
ATOM 641 C CA . THR A 1 82 ? -3.592 -4.658 2.818 1.00 94.62 82 THR A CA 1
ATOM 642 C C . THR A 1 82 ? -3.106 -3.655 3.849 1.00 94.62 82 THR A C 1
ATOM 644 O O . THR A 1 82 ? -2.443 -2.679 3.509 1.00 94.62 82 THR A O 1
ATOM 647 N N . SER A 1 83 ? -3.447 -3.868 5.117 1.00 95.69 83 SER A N 1
ATOM 648 C CA . SER A 1 83 ? -3.029 -2.993 6.216 1.00 95.69 83 SER A CA 1
ATOM 649 C C . SER A 1 83 ? -2.436 -3.772 7.390 1.00 95.69 83 SER A C 1
ATOM 651 O O . SER A 1 83 ? -2.482 -5.007 7.418 1.00 95.69 83 SER A O 1
ATOM 653 N N . SER A 1 84 ? -1.845 -3.062 8.356 1.00 93.25 84 SER A N 1
ATOM 654 C CA . SER A 1 84 ? -1.220 -3.652 9.553 1.00 93.25 84 SER A CA 1
ATOM 655 C C . SER A 1 84 ? -0.183 -4.720 9.229 1.00 93.25 84 SER A C 1
ATOM 657 O O . SER A 1 84 ? -0.098 -5.736 9.910 1.00 93.25 84 SER A O 1
ATOM 659 N N . ASN A 1 85 ? 0.583 -4.503 8.155 1.00 88.44 85 ASN A N 1
ATOM 660 C CA . ASN A 1 85 ? 1.563 -5.450 7.614 1.00 88.44 85 ASN A CA 1
ATOM 661 C C . ASN A 1 85 ? 1.020 -6.856 7.287 1.00 88.44 85 ASN A C 1
ATOM 663 O O . ASN A 1 85 ? 1.821 -7.737 6.985 1.00 88.44 85 ASN A O 1
ATOM 667 N N . SER A 1 86 ? -0.303 -7.058 7.276 1.00 89.19 86 SER A N 1
ATOM 668 C CA . SER A 1 86 ? -0.909 -8.341 6.915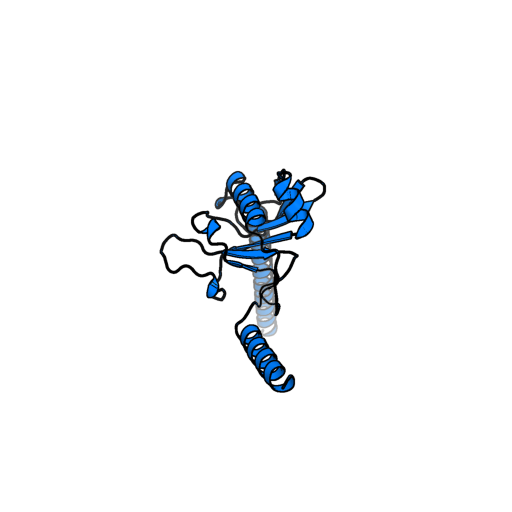 1.00 89.19 86 SER A CA 1
ATOM 669 C C . SER A 1 86 ? -0.681 -8.687 5.442 1.00 89.19 86 SER A C 1
ATOM 671 O O . SER A 1 86 ? -0.512 -7.800 4.588 1.00 89.19 86 SER A O 1
ATOM 673 N N . SER A 1 87 ? -0.666 -9.984 5.140 1.00 87.44 87 SER A N 1
ATOM 674 C CA . SER A 1 87 ? -0.413 -10.506 3.803 1.00 87.44 87 SER A CA 1
ATOM 675 C C . SER A 1 87 ? -1.596 -11.308 3.281 1.00 87.44 87 SER A C 1
ATOM 677 O O . SER A 1 87 ? -2.202 -12.094 3.996 1.00 87.44 87 SER A O 1
ATOM 679 N N . ARG A 1 88 ? -1.885 -11.189 1.981 1.00 83.88 88 ARG A N 1
ATOM 680 C CA . ARG A 1 88 ? -2.887 -12.043 1.316 1.00 83.88 88 ARG A CA 1
ATOM 681 C C . ARG A 1 88 ? -2.494 -13.526 1.279 1.00 83.88 88 ARG A C 1
ATOM 683 O O . ARG A 1 88 ? -3.333 -14.352 0.950 1.00 83.88 88 ARG A O 1
ATOM 690 N N . SER A 1 89 ? -1.242 -13.854 1.603 1.00 86.00 89 SER A N 1
ATOM 691 C CA . SER A 1 89 ? -0.786 -15.236 1.789 1.00 86.00 89 SER A CA 1
ATOM 692 C C . SER A 1 89 ? -1.206 -15.850 3.124 1.00 86.00 89 SER A C 1
ATOM 694 O O . SER A 1 89 ? -1.158 -17.068 3.254 1.00 86.00 89 SER A O 1
ATOM 696 N N . ASP A 1 90 ? -1.562 -15.029 4.113 1.00 86.00 90 ASP A N 1
ATOM 697 C CA . ASP A 1 90 ? -1.993 -15.489 5.436 1.00 86.00 90 ASP A CA 1
ATOM 698 C C . ASP A 1 90 ? -3.433 -16.001 5.349 1.00 86.00 90 ASP A C 1
ATOM 700 O O . ASP A 1 90 ? -4.171 -15.552 4.480 1.00 86.00 90 ASP A O 1
ATOM 704 N N . ASP A 1 91 ? -3.891 -16.872 6.253 1.00 87.50 91 ASP A N 1
ATOM 705 C CA . ASP A 1 91 ? -5.293 -17.341 6.244 1.00 87.50 91 ASP A CA 1
ATOM 706 C C . ASP A 1 91 ? -6.297 -16.191 6.445 1.00 87.50 91 ASP A C 1
ATOM 708 O O . ASP A 1 91 ? -7.383 -16.177 5.854 1.00 87.50 91 ASP A O 1
ATOM 712 N N . TYR A 1 92 ? -5.902 -15.192 7.241 1.00 88.44 92 TYR A N 1
ATOM 713 C CA . TYR A 1 92 ? -6.650 -13.963 7.477 1.00 88.44 92 TYR A CA 1
ATOM 714 C C . TYR A 1 92 ? -5.748 -12.750 7.342 1.00 88.44 92 TYR A C 1
ATOM 716 O O . TYR A 1 92 ? -4.670 -12.688 7.926 1.00 88.44 92 TYR A O 1
ATOM 724 N N . ALA A 1 93 ? -6.253 -11.733 6.657 1.00 92.06 93 ALA A N 1
ATOM 725 C CA . ALA A 1 93 ? -5.576 -10.458 6.516 1.00 92.06 93 ALA A CA 1
ATOM 726 C C . ALA A 1 93 ? -6.572 -9.310 6.616 1.00 92.06 93 ALA A C 1
ATOM 728 O O . ALA A 1 93 ? -7.767 -9.464 6.345 1.00 92.06 93 ALA A O 1
ATOM 729 N N . LYS A 1 94 ? -6.086 -8.127 6.985 1.00 93.88 94 LYS A N 1
ATOM 730 C CA . LYS A 1 94 ? -6.861 -6.902 6.813 1.00 93.88 94 LYS A CA 1
ATOM 731 C C . LYS A 1 94 ? -6.696 -6.504 5.359 1.00 93.88 94 LYS A C 1
ATOM 733 O O . LYS A 1 94 ? -5.725 -5.838 5.006 1.00 93.88 94 LYS A O 1
ATOM 738 N N . TRP A 1 95 ? -7.607 -6.975 4.513 1.00 92.19 95 TRP A N 1
ATOM 739 C CA . TRP A 1 95 ? -7.511 -6.774 3.073 1.00 92.19 95 TRP A CA 1
ATOM 740 C C . TRP A 1 95 ? -8.848 -6.389 2.435 1.00 92.19 95 TRP A C 1
ATOM 742 O O . TRP A 1 95 ? -9.930 -6.721 2.928 1.00 92.19 95 TRP A O 1
ATOM 752 N N . SER A 1 96 ? -8.767 -5.678 1.317 1.00 90.94 96 SER A N 1
ATOM 753 C CA . SER A 1 96 ? -9.901 -5.380 0.450 1.00 90.94 96 SER A CA 1
ATOM 754 C C . SER A 1 96 ? -9.439 -5.196 -0.988 1.00 90.94 96 SER A C 1
ATOM 756 O O . SER A 1 96 ? -8.274 -4.896 -1.255 1.00 90.94 96 SER A O 1
ATOM 758 N N . CYS A 1 97 ? -10.372 -5.342 -1.923 1.00 88.94 97 CYS A N 1
ATOM 759 C CA . CYS A 1 97 ? -10.190 -4.756 -3.241 1.00 88.94 97 CYS A CA 1
ATOM 760 C C . CYS A 1 97 ? -10.331 -3.236 -3.120 1.00 88.94 97 CYS A C 1
ATOM 762 O O . CYS A 1 97 ? -11.059 -2.749 -2.249 1.00 88.94 97 CYS A O 1
ATOM 764 N N . GLY A 1 98 ? -9.623 -2.487 -3.959 1.00 84.19 98 GLY A N 1
ATOM 765 C CA . GLY A 1 98 ? -9.688 -1.027 -4.005 1.00 84.19 98 GLY A CA 1
ATOM 766 C C . GLY A 1 98 ? -10.602 -0.517 -5.121 1.00 84.19 98 GLY A C 1
ATOM 767 O O . GLY A 1 98 ? -10.081 0.078 -6.058 1.00 84.19 98 GLY A O 1
ATOM 768 N N . PRO A 1 99 ? -11.940 -0.699 -5.075 1.00 75.12 99 PRO A N 1
ATOM 769 C CA . PRO A 1 99 ? -12.823 -0.267 -6.164 1.00 75.12 99 PRO A CA 1
ATOM 770 C C . PRO A 1 99 ? -12.777 1.252 -6.373 1.00 75.12 99 PRO A C 1
ATOM 772 O O . PRO A 1 99 ? -12.907 1.729 -7.496 1.00 75.12 99 PRO A O 1
ATOM 775 N N . SER A 1 100 ? -12.514 2.015 -5.308 1.00 78.06 100 SER A N 1
ATOM 776 C CA . SER A 1 100 ? -12.331 3.470 -5.348 1.00 78.06 100 SER A CA 1
ATOM 777 C C . SER A 1 100 ? -11.094 3.915 -6.142 1.00 78.06 100 SER A C 1
ATOM 779 O O . SER A 1 100 ? -10.974 5.094 -6.455 1.00 78.06 100 SER A O 1
ATOM 781 N N . LEU A 1 101 ? -10.170 2.997 -6.448 1.00 84.75 101 LEU A N 1
ATOM 782 C CA . LEU A 1 101 ? -8.923 3.254 -7.174 1.00 84.75 101 LEU A CA 1
ATOM 783 C C . LEU A 1 101 ? -9.002 2.846 -8.652 1.00 84.75 101 LEU A C 1
ATOM 785 O O . LEU A 1 101 ? -8.026 2.994 -9.374 1.00 84.75 101 LEU A O 1
ATOM 789 N N . ARG A 1 102 ? -10.152 2.353 -9.132 1.00 81.81 102 ARG A N 1
ATOM 790 C CA . ARG A 1 102 ? -10.266 1.740 -10.468 1.00 81.81 102 ARG A CA 1
ATOM 791 C C . ARG A 1 102 ? -9.922 2.642 -11.657 1.00 81.81 102 ARG A C 1
ATOM 793 O O . ARG A 1 102 ? -9.583 2.136 -12.719 1.00 81.81 102 ARG A O 1
ATOM 800 N N . TYR A 1 103 ? -10.011 3.959 -11.477 1.00 83.06 103 TYR A N 1
ATOM 801 C CA . TYR A 1 103 ? -9.695 4.964 -12.502 1.00 83.06 103 TYR A CA 1
ATOM 802 C C . TYR A 1 103 ? -8.419 5.747 -12.195 1.00 83.06 103 TYR A C 1
ATOM 804 O O . TYR A 1 103 ? -8.114 6.723 -12.875 1.00 83.06 103 TYR A O 1
ATOM 812 N N . VAL A 1 104 ? -7.699 5.358 -11.143 1.00 87.06 104 VAL A N 1
ATOM 813 C CA . VAL A 1 104 ? -6.477 6.029 -10.718 1.00 87.06 104 VAL A CA 1
ATOM 814 C C . VAL A 1 104 ? -5.322 5.086 -10.974 1.00 87.06 104 VAL A C 1
ATOM 816 O O . VAL A 1 104 ? -5.244 4.013 -10.381 1.00 87.06 104 VAL A O 1
ATOM 819 N N . ASP A 1 105 ? -4.428 5.500 -11.862 1.00 90.38 105 ASP A N 1
ATOM 820 C CA . ASP A 1 105 ? -3.246 4.718 -12.171 1.00 90.38 105 ASP A CA 1
ATOM 821 C C . ASP A 1 105 ? -2.215 4.865 -11.047 1.00 90.38 105 ASP A C 1
ATOM 823 O O . ASP A 1 105 ? -1.474 5.842 -10.976 1.00 90.38 105 ASP A O 1
ATOM 827 N N . CYS A 1 106 ? -2.229 3.930 -10.108 1.00 91.25 106 CYS A N 1
ATOM 828 C CA . CYS A 1 106 ? -1.328 3.906 -8.967 1.00 91.25 106 CYS A CA 1
ATOM 829 C C . CYS A 1 106 ? -0.196 2.887 -9.132 1.00 91.25 106 CYS A C 1
ATOM 831 O O . CYS A 1 106 ? -0.459 1.750 -9.554 1.00 91.25 106 CYS A O 1
ATOM 833 N N . PRO A 1 107 ? 1.035 3.252 -8.726 1.00 92.62 107 PRO A N 1
ATOM 834 C CA . PRO A 1 107 ? 2.113 2.292 -8.578 1.00 92.62 107 PRO A CA 1
ATOM 835 C C . PRO A 1 107 ? 1.909 1.408 -7.348 1.00 92.62 107 PRO A C 1
ATOM 837 O O . PRO A 1 107 ? 1.056 1.674 -6.494 1.00 92.62 107 PRO A O 1
ATOM 840 N N . GLU A 1 108 ? 2.714 0.352 -7.245 1.00 92.75 108 GLU A N 1
ATOM 841 C CA . GLU A 1 108 ? 2.804 -0.394 -5.994 1.00 92.75 108 GLU A CA 1
ATOM 842 C C . GLU A 1 108 ? 3.509 0.459 -4.945 1.00 92.75 108 GLU A C 1
ATOM 844 O O . GLU A 1 108 ? 4.619 0.942 -5.170 1.00 92.75 108 GLU A O 1
ATOM 849 N N . ILE A 1 109 ? 2.860 0.639 -3.797 1.00 95.44 109 ILE A N 1
ATOM 850 C CA . ILE A 1 109 ? 3.388 1.458 -2.708 1.00 95.44 109 ILE A CA 1
ATOM 851 C C . ILE A 1 109 ? 3.143 0.798 -1.360 1.00 95.44 109 ILE A C 1
ATOM 853 O O . ILE A 1 109 ? 2.139 0.112 -1.138 1.00 95.44 109 ILE A O 1
ATOM 857 N N . LYS A 1 110 ? 4.045 1.059 -0.423 1.00 96.69 110 LYS A N 1
ATOM 858 C CA . LYS A 1 110 ? 3.834 0.861 1.005 1.00 96.69 110 LYS A CA 1
ATOM 859 C C . LYS A 1 110 ? 3.911 2.217 1.684 1.00 96.69 110 LYS A C 1
ATOM 861 O O . LYS A 1 110 ? 4.825 2.988 1.428 1.00 96.69 110 LYS A O 1
ATOM 866 N N . VAL A 1 111 ? 2.938 2.496 2.537 1.00 97.31 111 VAL A N 1
ATOM 867 C CA . VAL A 1 111 ? 2.876 3.729 3.312 1.00 97.31 111 VAL A CA 1
ATOM 868 C C . VAL A 1 111 ? 2.911 3.373 4.787 1.00 97.31 111 VAL A C 1
ATOM 870 O O . VAL A 1 111 ? 2.145 2.520 5.248 1.00 97.31 111 VAL A O 1
ATOM 873 N N . SER A 1 112 ? 3.801 4.016 5.528 1.00 96.81 112 SER A N 1
ATOM 874 C CA . SER A 1 112 ? 3.934 3.874 6.979 1.00 96.81 112 SER A CA 1
ATOM 875 C C . SER A 1 112 ? 4.218 5.221 7.621 1.00 96.81 112 SER A C 1
ATOM 877 O O . SER A 1 112 ? 4.683 6.142 6.956 1.00 96.81 112 SER A O 1
ATOM 879 N N . ILE A 1 113 ? 3.939 5.341 8.915 1.00 93.94 113 ILE A N 1
ATOM 880 C CA . ILE A 1 113 ? 4.255 6.561 9.655 1.00 93.94 113 ILE A CA 1
ATOM 881 C C . ILE A 1 113 ? 5.757 6.625 9.975 1.00 93.94 113 ILE A C 1
ATOM 883 O O . ILE A 1 113 ? 6.346 5.640 10.423 1.00 93.94 113 ILE A O 1
ATOM 887 N N . GLN A 1 114 ? 6.373 7.784 9.750 1.00 90.12 114 GLN A N 1
ATOM 888 C CA . GLN A 1 114 ? 7.745 8.094 10.140 1.00 90.12 114 GLN A CA 1
ATOM 889 C C . GLN A 1 114 ? 7.754 9.462 10.830 1.00 90.12 114 GLN A C 1
ATOM 891 O O . GLN A 1 114 ? 7.685 10.513 10.195 1.00 90.12 114 GLN A O 1
ATOM 896 N N . GLY A 1 115 ? 7.785 9.443 12.163 1.00 84.19 115 GLY A N 1
ATOM 897 C CA . GLY A 1 115 ? 7.598 10.652 12.962 1.00 84.19 115 GLY A CA 1
ATOM 898 C C . GLY A 1 115 ? 6.216 11.267 12.725 1.00 84.19 115 GLY A C 1
ATOM 899 O O . GLY A 1 115 ? 5.197 10.635 12.986 1.00 84.19 115 GLY A O 1
ATOM 900 N N . GLU A 1 116 ? 6.191 12.500 12.223 1.00 84.62 116 GLU A N 1
ATOM 901 C CA . GLU A 1 116 ? 4.965 13.269 11.959 1.00 84.62 116 GLU A CA 1
ATOM 902 C C . GLU A 1 116 ? 4.459 13.147 10.510 1.00 84.62 116 GLU A C 1
ATOM 904 O O . GLU A 1 116 ? 3.408 13.690 10.171 1.00 84.62 116 GLU A O 1
ATOM 909 N N . GLN A 1 117 ? 5.193 12.441 9.649 1.00 93.00 117 GLN A N 1
ATOM 910 C CA . GLN A 1 117 ? 4.907 12.323 8.221 1.00 93.00 117 GLN A CA 1
ATOM 911 C C . GLN A 1 117 ? 4.645 10.868 7.824 1.00 93.00 117 GLN A C 1
ATOM 913 O O . GLN A 1 117 ? 4.917 9.929 8.577 1.00 93.00 117 GLN A O 1
ATOM 918 N N . ALA A 1 118 ? 4.103 10.673 6.626 1.00 94.94 118 ALA A N 1
ATOM 919 C CA . ALA A 1 118 ? 4.093 9.374 5.974 1.00 94.94 118 ALA A CA 1
ATOM 920 C C . ALA A 1 118 ? 5.357 9.193 5.135 1.00 94.94 118 ALA A C 1
ATOM 922 O O . ALA A 1 118 ? 5.710 10.065 4.342 1.00 94.94 118 ALA A O 1
ATOM 923 N N . LEU A 1 119 ? 5.969 8.022 5.271 1.00 97.06 119 LEU A N 1
ATOM 924 C CA . LEU A 1 119 ? 6.977 7.501 4.362 1.00 97.06 119 LEU A CA 1
ATOM 925 C C . LEU A 1 119 ? 6.284 6.630 3.314 1.00 97.06 119 LEU A C 1
ATOM 927 O O . LEU A 1 119 ? 5.561 5.694 3.671 1.00 97.06 119 LEU A O 1
ATOM 931 N N . ILE A 1 120 ? 6.506 6.934 2.038 1.00 96.75 120 ILE A N 1
ATOM 932 C CA . ILE A 1 120 ? 5.995 6.179 0.895 1.00 96.75 120 ILE A CA 1
ATOM 933 C C . ILE A 1 120 ? 7.161 5.445 0.231 1.00 96.75 120 ILE A C 1
ATOM 935 O O . ILE A 1 120 ? 8.008 6.064 -0.410 1.00 96.75 120 ILE A O 1
ATOM 939 N N . GLU A 1 121 ? 7.160 4.122 0.334 1.00 94.69 121 GLU A N 1
ATOM 940 C CA . GLU A 1 121 ? 8.109 3.223 -0.322 1.00 94.69 121 GLU A CA 1
ATOM 941 C C . GLU A 1 121 ? 7.475 2.712 -1.628 1.00 94.69 121 GLU A C 1
ATOM 943 O O . GLU A 1 121 ? 6.464 2.005 -1.590 1.00 94.69 121 GLU A O 1
ATOM 948 N N . SER A 1 122 ? 8.053 3.047 -2.787 1.00 88.69 122 SER A N 1
ATOM 949 C CA . SER A 1 122 ? 7.526 2.645 -4.116 1.00 88.69 122 SER A CA 1
ATOM 950 C C . SER A 1 122 ? 8.294 1.477 -4.761 1.00 88.69 122 SER A C 1
ATOM 952 O O . SER A 1 122 ? 8.015 1.077 -5.896 1.00 88.69 122 SER A O 1
ATOM 954 N N . GLY A 1 123 ? 9.283 0.924 -4.052 1.00 83.44 123 GLY A N 1
ATOM 955 C CA . GLY A 1 123 ? 10.081 -0.221 -4.494 1.00 83.44 123 GLY A CA 1
ATOM 956 C C . GLY A 1 123 ? 10.828 0.026 -5.810 1.00 83.44 123 GLY A C 1
ATOM 957 O O . GLY A 1 123 ? 11.570 0.994 -5.946 1.00 83.44 123 GLY A O 1
ATOM 958 N N . LEU A 1 124 ? 10.643 -0.877 -6.780 1.00 82.00 124 LEU A N 1
ATOM 959 C CA . LEU A 1 124 ? 11.294 -0.831 -8.100 1.00 82.00 124 LEU A CA 1
ATOM 960 C C . LEU A 1 124 ? 10.471 -0.093 -9.171 1.00 82.00 124 LEU A C 1
ATOM 962 O O . LEU A 1 124 ? 10.806 -0.155 -10.352 1.00 82.00 124 LEU A O 1
ATOM 966 N N . THR A 1 125 ? 9.395 0.594 -8.783 1.00 85.31 125 THR A N 1
ATOM 967 C CA . THR A 1 125 ? 8.566 1.374 -9.711 1.00 85.31 125 THR A CA 1
ATOM 968 C C . THR A 1 125 ? 9.395 2.481 -10.367 1.00 85.31 125 THR A C 1
ATOM 970 O O . THR A 1 125 ? 10.037 3.255 -9.660 1.00 85.31 125 THR A O 1
ATOM 973 N N . GLN A 1 126 ? 9.360 2.598 -11.697 1.00 84.38 126 GLN A N 1
ATOM 974 C CA . GLN A 1 126 ? 10.160 3.570 -12.452 1.00 84.38 126 GLN A CA 1
ATOM 975 C C . GLN A 1 126 ? 9.628 5.006 -12.319 1.00 84.38 126 GLN A C 1
ATOM 977 O O . GLN A 1 126 ? 8.431 5.260 -12.457 1.00 84.38 126 GLN A O 1
ATOM 982 N N . LYS A 1 127 ? 10.529 5.985 -12.155 1.00 84.12 127 LYS A N 1
ATOM 983 C CA . LYS A 1 127 ? 10.179 7.424 -12.119 1.00 84.12 127 LYS A CA 1
ATOM 984 C C . LYS A 1 127 ? 9.558 7.933 -13.416 1.00 84.12 127 LYS A C 1
ATOM 986 O O . LYS A 1 127 ? 8.845 8.927 -13.397 1.00 84.12 127 LYS A O 1
ATOM 991 N N . SER A 1 128 ? 9.866 7.295 -14.543 1.00 84.38 128 SER A N 1
ATOM 992 C CA . SER A 1 128 ? 9.322 7.670 -15.850 1.00 84.38 128 SER A CA 1
ATOM 993 C C . SER A 1 128 ? 7.833 7.359 -15.994 1.00 84.38 128 SER A C 1
ATOM 995 O O . SER A 1 128 ? 7.201 7.890 -16.900 1.00 84.38 128 SER A O 1
ATOM 997 N N . GLU A 1 129 ? 7.286 6.492 -15.140 1.00 86.06 129 GLU A N 1
ATOM 998 C CA . GLU A 1 129 ? 5.900 6.025 -15.235 1.00 86.06 129 GLU A CA 1
ATOM 999 C C . GLU A 1 129 ? 4.936 6.842 -14.367 1.00 86.06 129 GLU A C 1
ATOM 1001 O O . GLU A 1 129 ? 3.781 7.008 -14.747 1.00 86.06 129 GLU A O 1
ATOM 1006 N N . TYR A 1 130 ? 5.397 7.385 -13.232 1.00 89.94 130 TYR A N 1
ATOM 1007 C CA . TYR A 1 130 ? 4.533 8.093 -12.280 1.00 89.94 130 TYR A CA 1
ATOM 1008 C C . TYR A 1 130 ? 5.172 9.382 -11.777 1.00 89.94 130 TYR A C 1
ATOM 1010 O O . TYR A 1 130 ? 6.336 9.415 -11.372 1.00 89.94 130 TYR A O 1
ATOM 1018 N N . GLY A 1 131 ? 4.371 10.447 -11.733 1.00 88.81 131 GLY A N 1
ATOM 1019 C CA . GLY A 1 131 ? 4.763 11.714 -11.122 1.00 88.81 131 GLY A CA 1
ATOM 1020 C C . GLY A 1 131 ? 4.663 11.692 -9.593 1.00 88.81 131 GLY A C 1
ATOM 1021 O O . GLY A 1 131 ? 3.863 10.960 -9.016 1.00 88.81 131 GLY A O 1
ATOM 1022 N N . LEU A 1 132 ? 5.421 12.566 -8.923 1.00 90.56 132 LEU A N 1
ATOM 1023 C CA . LEU A 1 132 ? 5.420 12.694 -7.457 1.00 90.56 132 LEU A CA 1
ATOM 1024 C C . LEU A 1 132 ? 4.014 12.919 -6.873 1.00 90.56 132 LEU A C 1
ATOM 1026 O O . LEU A 1 132 ? 3.619 12.262 -5.912 1.00 90.56 132 LEU A O 1
ATOM 1030 N N . GLU A 1 133 ? 3.247 13.835 -7.463 1.00 91.94 133 GLU A N 1
ATOM 1031 C CA . GLU A 1 133 ? 1.902 14.169 -6.980 1.00 91.94 133 GLU A CA 1
ATOM 1032 C C . GLU A 1 133 ? 0.909 13.017 -7.186 1.00 91.94 133 GLU A C 1
ATOM 1034 O O . GLU A 1 133 ? 0.038 12.788 -6.349 1.00 91.94 133 GLU A O 1
ATOM 1039 N N . GLN A 1 134 ? 1.093 12.218 -8.241 1.00 92.25 134 GLN A N 1
ATOM 1040 C CA . GLN A 1 134 ? 0.316 11.000 -8.464 1.00 92.25 134 GLN A CA 1
ATOM 1041 C C . GLN A 1 134 ? 0.618 9.950 -7.389 1.00 92.25 134 GLN A C 1
ATOM 1043 O O . GLN A 1 134 ? -0.308 9.370 -6.827 1.00 92.25 134 GLN A O 1
ATOM 1048 N N . VAL A 1 135 ? 1.894 9.756 -7.037 1.00 93.94 135 VAL A N 1
ATOM 1049 C CA . VAL A 1 135 ? 2.307 8.836 -5.962 1.00 93.94 135 VAL A CA 1
ATOM 1050 C C . VAL A 1 135 ? 1.708 9.256 -4.617 1.00 93.94 135 VAL A C 1
ATOM 1052 O O . VAL A 1 135 ? 1.128 8.427 -3.915 1.00 93.94 135 VAL A O 1
ATOM 1055 N N . LYS A 1 136 ? 1.769 10.549 -4.276 1.00 95.00 136 LYS A N 1
ATOM 1056 C CA . LYS A 1 136 ? 1.161 11.088 -3.048 1.00 95.00 136 LYS A CA 1
ATOM 1057 C C . LYS A 1 136 ? -0.360 10.931 -3.033 1.00 95.00 136 LYS A C 1
ATOM 1059 O O . LYS A 1 136 ? -0.923 10.500 -2.030 1.00 95.00 136 LYS A O 1
ATOM 1064 N N . MET A 1 137 ? -1.034 11.218 -4.147 1.00 94.56 137 MET A N 1
ATOM 1065 C CA . MET A 1 137 ? -2.477 10.996 -4.278 1.00 94.56 137 MET A CA 1
ATOM 1066 C C . MET A 1 137 ? -2.831 9.520 -4.053 1.00 94.56 137 MET A C 1
ATOM 1068 O O . MET A 1 137 ? -3.758 9.211 -3.304 1.00 94.56 137 MET A O 1
ATOM 1072 N N . CYS A 1 138 ? -2.071 8.601 -4.648 1.00 94.56 138 CYS A N 1
ATOM 1073 C CA . CYS A 1 138 ? -2.244 7.166 -4.448 1.00 94.56 138 CYS A CA 1
ATOM 1074 C C . CYS A 1 138 ? -2.024 6.747 -2.991 1.00 94.56 138 CYS A C 1
ATOM 1076 O O . CYS A 1 138 ? -2.800 5.945 -2.475 1.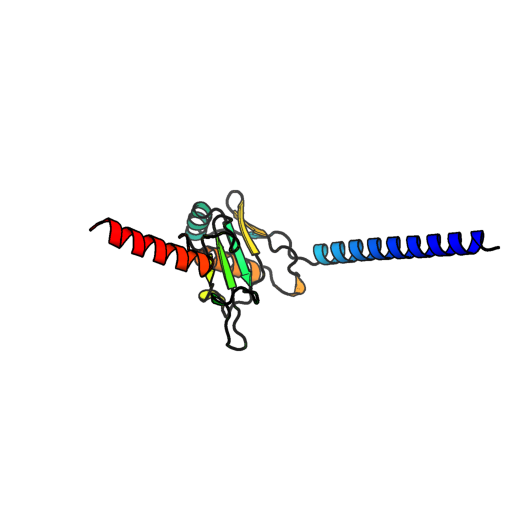00 94.56 138 CYS A O 1
ATOM 1078 N N . ALA A 1 139 ? -1.035 7.321 -2.302 1.00 95.69 139 ALA A N 1
ATOM 1079 C CA . ALA A 1 139 ? -0.803 7.080 -0.880 1.00 95.69 139 ALA A CA 1
ATOM 1080 C C . ALA A 1 139 ? -1.983 7.547 -0.014 1.00 95.69 139 ALA A C 1
ATOM 1082 O O . ALA A 1 139 ? -2.492 6.766 0.792 1.00 95.69 139 ALA A O 1
ATOM 1083 N N . SER A 1 140 ? -2.485 8.765 -0.236 1.00 95.62 140 SER A N 1
ATOM 1084 C CA . SER A 1 140 ? -3.679 9.286 0.447 1.00 95.62 140 SER A CA 1
ATOM 1085 C C . SER A 1 140 ? -4.896 8.379 0.232 1.00 95.62 140 SER A C 1
ATOM 1087 O O . SER A 1 140 ? -5.567 7.962 1.183 1.00 95.62 140 SER A O 1
ATOM 1089 N N . LEU A 1 141 ? -5.151 7.975 -1.018 1.00 95.06 141 LEU A N 1
ATOM 1090 C CA . LEU A 1 141 ? -6.258 7.077 -1.341 1.00 95.06 141 LEU A CA 1
ATOM 1091 C C . LEU A 1 141 ? -6.070 5.679 -0.737 1.00 95.06 141 LEU A C 1
ATOM 1093 O O . LEU A 1 141 ? -7.055 5.089 -0.283 1.00 95.06 141 LEU A O 1
ATOM 1097 N N . ALA A 1 142 ? -4.843 5.158 -0.686 1.00 95.50 142 ALA A N 1
ATOM 1098 C CA . ALA A 1 142 ? -4.535 3.889 -0.038 1.00 95.50 142 ALA A CA 1
ATOM 1099 C C . ALA A 1 142 ? -4.844 3.950 1.463 1.00 95.50 142 ALA A C 1
ATOM 1101 O O . ALA A 1 142 ? -5.579 3.096 1.955 1.00 95.50 142 ALA A O 1
ATOM 1102 N N . ILE A 1 143 ? -4.383 4.987 2.176 1.00 95.62 143 ILE A N 1
ATOM 1103 C CA . ILE A 1 143 ? -4.693 5.196 3.602 1.00 95.62 143 ILE A CA 1
ATOM 1104 C C . ILE A 1 143 ? -6.208 5.287 3.798 1.00 95.62 143 ILE A C 1
ATOM 1106 O O . ILE A 1 143 ? -6.791 4.547 4.595 1.00 95.62 143 ILE A O 1
ATOM 1110 N N . LYS A 1 144 ? -6.882 6.140 3.018 1.00 94.88 144 LYS A N 1
ATOM 1111 C CA . LYS A 1 144 ? -8.332 6.350 3.104 1.00 94.88 144 LYS A CA 1
ATOM 1112 C C . LYS A 1 144 ? -9.119 5.057 2.923 1.00 94.88 144 LYS A C 1
ATOM 1114 O O . LYS A 1 144 ? -10.068 4.825 3.669 1.00 94.88 144 LYS A O 1
ATOM 1119 N N . ASN A 1 145 ? -8.716 4.191 1.997 1.00 93.44 145 ASN A N 1
ATOM 1120 C CA . ASN A 1 145 ? -9.422 2.942 1.697 1.00 93.44 145 ASN A CA 1
ATOM 1121 C C . ASN A 1 145 ? -8.842 1.715 2.419 1.00 93.44 145 ASN A C 1
ATOM 1123 O O . ASN A 1 145 ? -9.351 0.611 2.231 1.00 93.44 145 ASN A O 1
ATOM 1127 N N . ALA A 1 146 ? -7.824 1.891 3.267 1.00 94.50 146 ALA A N 1
A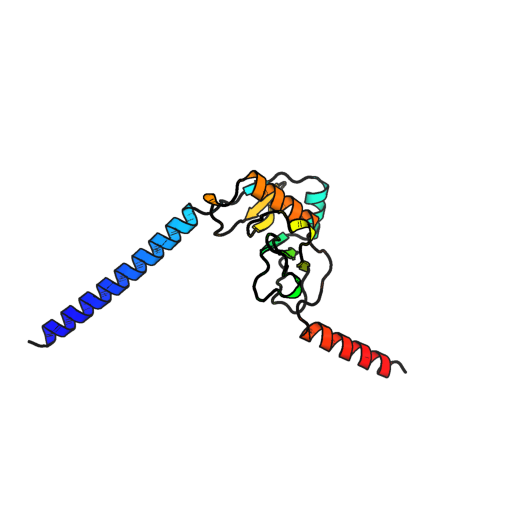TOM 1128 C CA . ALA A 1 146 ? -7.213 0.789 3.989 1.00 94.50 146 ALA A CA 1
ATOM 1129 C C . ALA A 1 146 ? -8.243 0.087 4.896 1.00 94.50 146 ALA A C 1
ATOM 1131 O O . ALA A 1 146 ? -8.963 0.764 5.646 1.00 94.50 146 ALA A O 1
ATOM 1132 N N . PRO A 1 147 ? -8.325 -1.251 4.843 1.00 93.00 147 PRO A N 1
ATOM 1133 C CA . PRO A 1 147 ? -9.227 -2.029 5.682 1.00 93.00 147 PRO A CA 1
ATOM 1134 C C . PRO A 1 147 ? -8.731 -2.056 7.131 1.00 93.00 147 PRO A C 1
ATOM 1136 O O . PRO A 1 147 ? -7.534 -2.121 7.385 1.00 93.00 147 PRO A O 1
ATOM 1139 N N . THR A 1 148 ? -9.646 -2.060 8.096 1.00 92.12 148 THR A N 1
ATOM 1140 C CA . THR A 1 148 ? -9.322 -2.201 9.531 1.00 92.12 148 THR A CA 1
ATOM 1141 C C . THR A 1 148 ? -9.690 -3.578 10.084 1.00 92.12 148 THR A C 1
ATOM 1143 O O . THR A 1 148 ? -9.108 -4.036 11.066 1.00 92.12 148 THR A O 1
ATOM 1146 N N . LYS A 1 149 ? -10.623 -4.276 9.425 1.00 90.62 149 LYS A N 1
ATOM 1147 C CA . LYS A 1 149 ? -11.146 -5.584 9.844 1.00 90.62 149 LYS A CA 1
ATOM 1148 C C . LYS A 1 149 ? -10.413 -6.733 9.154 1.00 90.62 149 LYS A C 1
ATOM 1150 O O . LYS A 1 149 ? -10.160 -6.665 7.952 1.00 90.62 149 LYS A O 1
ATOM 1155 N N . LEU A 1 150 ? -10.132 -7.795 9.911 1.00 90.88 150 LEU A N 1
ATOM 1156 C CA . LEU A 1 150 ? -9.618 -9.061 9.384 1.00 90.88 150 LEU A CA 1
ATOM 1157 C C . LEU A 1 150 ? -10.681 -9.757 8.527 1.00 90.88 150 LEU A C 1
ATOM 1159 O O . LEU A 1 150 ? -11.866 -9.750 8.860 1.00 90.88 150 LEU A O 1
ATOM 1163 N N . ARG A 1 151 ? -10.246 -10.357 7.421 1.00 88.62 151 ARG A N 1
ATOM 1164 C CA . ARG A 1 151 ? -11.063 -11.149 6.498 1.00 88.62 151 ARG A CA 1
ATOM 1165 C C . ARG A 1 151 ? -10.267 -12.363 6.043 1.00 88.62 151 ARG A C 1
ATOM 1167 O O . ARG A 1 151 ? -9.048 -12.272 5.901 1.00 88.62 151 ARG A O 1
ATOM 1174 N N . ALA A 1 152 ? -10.958 -13.471 5.787 1.00 87.44 152 ALA A N 1
ATOM 1175 C CA . ALA A 1 152 ? -10.346 -14.633 5.154 1.00 87.44 152 ALA A CA 1
ATOM 1176 C C . ALA A 1 152 ? -9.774 -14.237 3.784 1.00 87.44 152 ALA A C 1
ATOM 1178 O O . ALA A 1 152 ? -10.359 -13.412 3.076 1.00 87.44 152 ALA A O 1
ATOM 1179 N N . THR A 1 153 ? -8.622 -14.783 3.421 1.00 85.44 153 THR A N 1
ATOM 1180 C CA . THR A 1 153 ? -7.926 -14.451 2.164 1.00 85.44 153 THR A CA 1
ATOM 1181 C C . THR A 1 153 ? -8.221 -15.430 1.038 1.00 85.44 153 THR A C 1
ATOM 1183 O O . THR A 1 153 ? -7.995 -15.102 -0.124 1.00 85.44 153 THR A O 1
ATOM 1186 N N . ASN A 1 154 ? -8.729 -16.621 1.367 1.00 81.00 154 ASN A N 1
ATOM 1187 C CA . ASN A 1 154 ? -9.010 -17.672 0.404 1.00 81.00 154 ASN A CA 1
ATOM 1188 C C . ASN A 1 154 ? -10.284 -18.456 0.754 1.00 81.00 154 ASN A C 1
ATOM 1190 O O . ASN A 1 154 ? -10.724 -18.524 1.904 1.00 81.00 154 ASN A O 1
ATOM 1194 N N . SER A 1 155 ? -10.850 -19.098 -0.268 1.00 76.06 155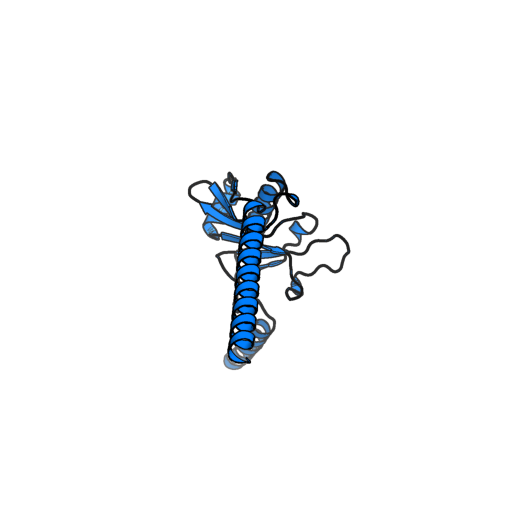 SER A N 1
ATOM 1195 C CA . SER A 1 155 ? -12.100 -19.854 -0.168 1.00 76.06 155 SER A CA 1
ATOM 1196 C C . SER A 1 155 ? -11.997 -21.110 0.698 1.00 76.06 155 SER A C 1
ATOM 1198 O O . SER A 1 155 ? -13.013 -21.561 1.224 1.00 76.06 155 SER A O 1
ATOM 1200 N N . LYS A 1 156 ? -10.796 -21.677 0.878 1.00 77.44 156 LYS A N 1
ATOM 1201 C CA . LYS A 1 156 ? -10.580 -22.850 1.735 1.00 77.44 156 LYS A CA 1
ATOM 1202 C C . LYS A 1 156 ? -10.833 -22.498 3.202 1.00 77.44 156 LYS A C 1
ATOM 1204 O O . LYS A 1 156 ? -11.568 -23.220 3.864 1.00 77.44 156 LYS A O 1
ATOM 1209 N N . VAL A 1 157 ? -10.302 -21.364 3.662 1.00 76.50 157 VAL A N 1
ATOM 1210 C CA . VAL A 1 157 ? -10.519 -20.838 5.021 1.00 76.50 157 VAL A CA 1
ATOM 1211 C C . VAL A 1 157 ? -11.981 -20.435 5.224 1.00 76.50 157 VAL A C 1
ATOM 1213 O O . VAL A 1 157 ? -12.578 -20.721 6.259 1.00 76.50 157 VAL A O 1
ATOM 1216 N N . THR A 1 158 ? -12.608 -19.820 4.215 1.00 75.00 158 THR A N 1
ATOM 1217 C CA . THR A 1 158 ? -14.038 -19.478 4.285 1.00 75.00 158 THR A CA 1
ATOM 1218 C C . THR A 1 158 ? -14.915 -20.724 4.438 1.00 75.00 158 THR A C 1
ATOM 1220 O O . THR A 1 158 ? -15.819 -20.738 5.271 1.00 75.00 158 THR A O 1
ATOM 1223 N N . LYS A 1 159 ? -14.630 -21.786 3.673 1.00 71.94 159 LYS A N 1
ATOM 1224 C CA . LYS A 1 159 ? -15.375 -23.049 3.738 1.00 71.94 159 LYS A CA 1
ATOM 1225 C C . LYS A 1 159 ? -15.168 -23.773 5.066 1.00 71.94 159 LYS A C 1
ATOM 1227 O O . LYS A 1 159 ? -16.160 -24.139 5.690 1.00 71.94 159 LYS A O 1
ATOM 1232 N N . SER A 1 160 ? -13.927 -23.891 5.547 1.00 68.00 160 SER A N 1
ATOM 1233 C CA . SER A 1 160 ? -13.649 -24.548 6.832 1.00 68.00 160 SER A CA 1
ATOM 1234 C C . SER A 1 160 ? -14.355 -23.865 8.002 1.00 68.00 160 SER A C 1
ATOM 1236 O O . SER A 1 160 ? -14.835 -24.540 8.907 1.00 68.00 160 SER A O 1
ATOM 1238 N N . ASN A 1 161 ? -14.472 -22.534 7.976 1.00 64.00 161 ASN A N 1
ATOM 1239 C CA . ASN A 1 161 ? -15.233 -21.807 8.988 1.00 64.00 161 ASN A CA 1
ATOM 1240 C C . ASN A 1 161 ? -16.725 -22.095 8.909 1.00 64.00 161 ASN A C 1
ATOM 1242 O O . ASN A 1 161 ? -17.335 -22.350 9.939 1.00 64.00 161 ASN A O 1
ATOM 1246 N N . SER A 1 162 ? -17.305 -22.068 7.705 1.00 69.06 162 SER A N 1
ATOM 1247 C CA . SER A 1 162 ? -18.730 -22.361 7.541 1.00 69.06 162 SER A CA 1
ATOM 1248 C C . SER A 1 162 ? -19.071 -23.780 8.000 1.00 69.06 162 SER A C 1
ATOM 1250 O O . SER A 1 162 ? -20.100 -23.998 8.628 1.00 69.06 162 SER A O 1
ATOM 1252 N N . GLU A 1 163 ? -18.178 -24.742 7.762 1.00 70.62 163 GLU A N 1
ATOM 1253 C CA . GLU A 1 163 ? -18.321 -26.115 8.247 1.00 70.62 163 GLU A CA 1
ATOM 1254 C C . GLU A 1 163 ? -18.183 -26.190 9.774 1.00 70.62 163 GLU A C 1
ATOM 1256 O O . GLU A 1 163 ? -18.993 -26.845 10.425 1.00 70.62 163 GLU A O 1
ATOM 1261 N N . ALA A 1 164 ? -17.218 -25.478 10.365 1.00 72.00 164 ALA A N 1
ATOM 1262 C CA . ALA A 1 164 ? -17.028 -25.431 11.814 1.00 72.00 164 ALA A CA 1
ATOM 1263 C C . ALA A 1 164 ? -18.180 -24.727 12.557 1.00 72.00 164 ALA A C 1
ATOM 1265 O O . ALA A 1 164 ? -18.592 -25.187 13.622 1.00 72.00 164 ALA A O 1
ATOM 1266 N N . GLU A 1 165 ? -18.718 -23.631 12.017 1.00 70.50 165 GLU A N 1
ATOM 1267 C CA . GLU A 1 165 ? -19.890 -22.936 12.566 1.00 70.50 165 GLU A CA 1
ATOM 1268 C C . GLU A 1 165 ? -21.153 -23.790 12.445 1.00 70.50 165 GLU A C 1
ATOM 1270 O O . GLU A 1 165 ? -21.884 -23.926 13.426 1.00 70.50 165 GLU A O 1
ATOM 1275 N N . ASN A 1 166 ? -21.364 -24.443 11.297 1.00 64.44 166 ASN A N 1
ATOM 1276 C CA . ASN A 1 166 ? -22.457 -25.399 11.132 1.00 64.44 166 ASN A CA 1
ATOM 1277 C C . ASN A 1 166 ? -22.346 -26.537 12.156 1.00 64.44 166 ASN A C 1
ATOM 1279 O O . ASN A 1 166 ? -23.305 -26.809 12.868 1.00 64.44 166 ASN A O 1
ATOM 1283 N N . LEU A 1 167 ? -21.176 -27.162 12.312 1.00 67.31 167 LEU A N 1
ATOM 1284 C CA . LEU A 1 167 ? -20.974 -28.233 13.297 1.00 67.31 167 LEU A CA 1
ATOM 1285 C C . LEU A 1 167 ? -21.218 -27.772 14.740 1.00 67.31 167 LEU A C 1
ATOM 1287 O O . LEU A 1 167 ? -21.821 -28.511 15.513 1.00 67.31 167 LEU A O 1
ATOM 1291 N N . ARG A 1 168 ? -20.806 -26.550 15.100 1.00 71.44 168 ARG A N 1
ATOM 1292 C CA . ARG A 1 168 ? -21.102 -25.968 16.419 1.00 71.44 168 ARG A CA 1
ATOM 1293 C C . ARG A 1 168 ? -22.594 -25.752 16.644 1.00 71.44 168 ARG A C 1
ATOM 1295 O O . ARG A 1 168 ? -23.051 -25.957 17.762 1.00 71.44 168 ARG A O 1
ATOM 1302 N N . SER A 1 169 ? -23.343 -25.373 15.610 1.00 65.75 169 SER A N 1
ATOM 1303 C CA . SER A 1 169 ? -24.797 -25.218 15.726 1.00 65.75 169 SER A CA 1
ATOM 1304 C C . SER A 1 169 ? -25.509 -26.540 16.036 1.00 65.75 169 SER A C 1
ATOM 1306 O O . SER A 1 169 ? -26.471 -26.528 16.787 1.00 65.75 169 SER A O 1
ATOM 1308 N N . TYR A 1 170 ? -24.970 -27.679 15.581 1.00 61.06 170 TYR A N 1
ATOM 1309 C CA . TYR A 1 170 ? -25.489 -29.018 15.901 1.00 61.06 170 TYR A CA 1
ATOM 1310 C C . TYR A 1 170 ? -25.034 -29.577 17.262 1.00 61.06 170 TYR A C 1
ATOM 1312 O O . TYR A 1 170 ? -25.479 -30.649 17.653 1.00 61.06 170 TYR A O 1
ATOM 1320 N N . GLN A 1 171 ? -24.106 -28.911 17.957 1.00 60.59 171 GLN A N 1
ATOM 1321 C CA . GLN A 1 171 ? -23.605 -29.318 19.282 1.00 60.59 171 GLN A CA 1
ATOM 1322 C C . GLN A 1 171 ? -24.188 -28.478 20.427 1.00 60.59 171 GLN A C 1
ATOM 1324 O O . GLN A 1 171 ? -23.864 -28.719 21.589 1.00 60.59 171 GLN A O 1
ATOM 1329 N N . LEU A 1 172 ? -24.981 -27.458 20.094 1.00 58.28 172 LEU A N 1
ATOM 1330 C CA . LEU A 1 172 ? -25.677 -26.585 21.041 1.00 58.28 172 LEU A CA 1
ATOM 1331 C C . LEU A 1 172 ? -27.169 -26.941 21.192 1.00 58.28 172 LEU A C 1
ATOM 1333 O O . LEU A 1 172 ? -27.857 -26.267 21.957 1.00 58.28 172 LEU A O 1
ATOM 1337 N N . ASP A 1 173 ? -27.613 -28.002 20.512 1.00 46.81 173 ASP A N 1
ATOM 1338 C CA . ASP A 1 173 ? -28.873 -28.726 20.737 1.00 46.81 173 ASP A CA 1
ATOM 1339 C C . ASP A 1 173 ? -28.614 -30.004 21.561 1.00 46.81 173 ASP A C 1
ATOM 1341 O O . ASP A 1 173 ? -29.530 -30.429 22.304 1.00 46.81 173 ASP A O 1
#

Sequence (173 aa):
MELNSERKLITLLTLLLVTLLVAGILAWVSNYRGSIPDIEMSLTPVEKEKLSEIGSVKLKRAGFFDLDCKSYTAHEFSYSITSSNSSRSDDYAKWSCGPSLRYVDCPEIKVSIQGEQALIESGLTQKSEYGLEQVKMCASLAIKNAPTKLRATNSKVTKSNSEAENLRSYQLD

Radius of gyration: 23.47 Å; chains: 1; bounding box: 77×47×48 Å

Foldseek 3Di:
DVVVVVVVVVVVVVVVVVVVVVVVVVVVVVLVVQADDKDKAADDPVLQVLLVLQQKKKKDWQDPVNVVQDDPDPQWTKIKMFTNPFDLPDQKTQIDILNVCGNQDEATWMWGDDPRIIIIDRDSHGCVPDDPVSHNVVRNSSSVPGGPDMDGSDPVSVVVVVVVVVVVVVVVD